Protein AF-I4C766-F1 (afdb_monomer_lite)

InterPro domains:
  IPR003369 Sec-independent protein translocase protein TatA/B/E [PF02416] (2-42)
  IPR006312 Sec-independent protein translocase protein TatA/E [MF_00236] (1-65)
  IPR006312 Sec-independent protein translocase protein TatA/E [TIGR01411] (2-45)

Organism: Desulfomonile tiedjei (strain ATCC 49306 / DSM 6799 / DCB-1) (NCBI:txid706587)

Structure (mmCIF, N/CA/C/O backbone):
data_AF-I4C766-F1
#
_entry.id   AF-I4C766-F1
#
loop_
_atom_site.group_PDB
_atom_site.id
_atom_site.type_symbol
_atom_site.label_atom_id
_atom_site.label_alt_id
_atom_site.label_comp_id
_atom_site.label_asym_id
_atom_site.label_entity_id
_atom_site.label_seq_id
_atom_site.pdbx_PDB_ins_code
_atom_site.Cartn_x
_atom_site.Cartn_y
_atom_site.Cartn_z
_atom_site.occupancy
_atom_site.B_iso_or_equiv
_atom_site.auth_seq_id
_atom_site.auth_comp_id
_atom_site.auth_asym_id
_atom_site.auth_atom_id
_atom_site.pdbx_PDB_model_num
ATOM 1 N N . MET A 1 1 ? 22.045 -9.946 -2.767 1.00 81.25 1 MET A N 1
ATOM 2 C CA . MET A 1 1 ? 20.773 -9.393 -2.253 1.00 81.25 1 MET A CA 1
ATOM 3 C C . MET A 1 1 ? 20.281 -8.417 -3.297 1.00 81.25 1 MET A C 1
ATOM 5 O O . MET A 1 1 ? 21.112 -7.622 -3.720 1.00 81.25 1 MET A O 1
ATOM 9 N N . PRO A 1 2 ? 19.026 -8.504 -3.756 1.00 84.56 2 PRO A N 1
ATOM 10 C CA . PRO A 1 2 ? 18.529 -7.557 -4.738 1.00 84.56 2 PRO A CA 1
ATOM 11 C C . PRO A 1 2 ? 18.565 -6.143 -4.148 1.00 84.56 2 PRO A C 1
ATOM 13 O O . PRO A 1 2 ? 18.120 -5.918 -3.021 1.00 84.56 2 PRO A O 1
ATOM 16 N N . GLY A 1 3 ? 19.158 -5.213 -4.882 1.00 93.25 3 GLY A N 1
ATOM 17 C CA . GLY A 1 3 ? 19.225 -3.809 -4.532 1.00 93.25 3 GLY A CA 1
ATOM 18 C C . GLY A 1 3 ? 17.858 -3.130 -4.654 1.00 93.25 3 GLY A C 1
ATOM 19 O O . GLY A 1 3 ? 16.947 -3.649 -5.308 1.00 93.25 3 GLY A O 1
ATOM 20 N N . PRO A 1 4 ? 17.704 -1.925 -4.075 1.00 94.62 4 PRO A N 1
ATOM 21 C CA . PRO A 1 4 ? 16.459 -1.159 -4.154 1.00 94.62 4 PRO A CA 1
ATOM 22 C C . PRO A 1 4 ? 15.955 -0.971 -5.594 1.00 94.62 4 PRO A C 1
ATOM 24 O O . PRO A 1 4 ? 14.752 -0.980 -5.836 1.00 94.62 4 PRO A O 1
ATOM 27 N N . TRP A 1 5 ? 16.877 -0.860 -6.557 1.00 94.94 5 TRP A N 1
ATOM 28 C CA . TRP A 1 5 ? 16.555 -0.687 -7.974 1.00 94.94 5 TRP A CA 1
ATOM 29 C C . TRP A 1 5 ? 15.899 -1.926 -8.601 1.00 94.94 5 TRP A C 1
ATOM 31 O O . TRP A 1 5 ? 14.935 -1.808 -9.353 1.00 94.94 5 TRP A O 1
ATOM 41 N N . GLU A 1 6 ? 16.370 -3.124 -8.248 1.00 93.81 6 GLU A N 1
ATOM 42 C CA . GLU A 1 6 ? 15.810 -4.391 -8.735 1.00 93.81 6 GLU A CA 1
ATOM 43 C C . GLU A 1 6 ? 14.425 -4.643 -8.126 1.00 93.81 6 GLU A C 1
ATOM 45 O O . GLU A 1 6 ? 13.512 -5.076 -8.827 1.00 93.81 6 GLU A O 1
ATOM 50 N N . LEU A 1 7 ? 14.229 -4.291 -6.848 1.00 94.38 7 LEU A N 1
ATOM 51 C CA . LEU A 1 7 ? 12.920 -4.372 -6.189 1.00 94.38 7 LEU A CA 1
ATOM 52 C C . LEU A 1 7 ? 11.873 -3.469 -6.856 1.00 94.38 7 LEU A C 1
ATOM 54 O O . LEU A 1 7 ? 10.739 -3.902 -7.058 1.00 94.38 7 LEU A O 1
ATOM 58 N N . ILE A 1 8 ? 12.248 -2.243 -7.238 1.00 94.88 8 ILE A N 1
ATOM 59 C CA . ILE A 1 8 ? 11.362 -1.330 -7.978 1.00 94.88 8 ILE A CA 1
ATOM 60 C C . ILE A 1 8 ? 10.984 -1.929 -9.337 1.00 94.88 8 ILE A C 1
ATOM 62 O O . ILE A 1 8 ? 9.817 -1.871 -9.725 1.00 94.88 8 ILE A O 1
ATOM 66 N N . LEU A 1 9 ? 11.940 -2.540 -10.042 1.00 95.19 9 LEU A N 1
ATOM 67 C CA . LEU 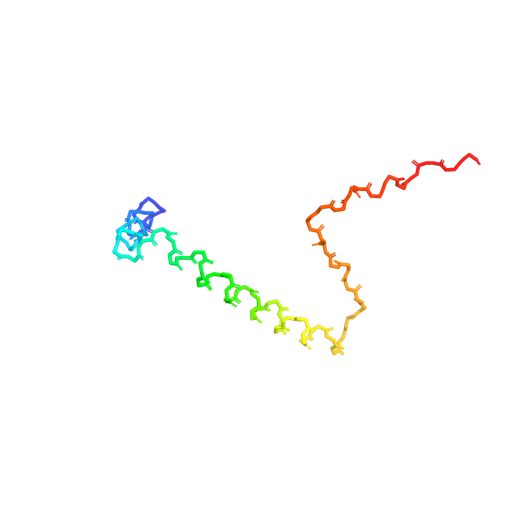A 1 9 ? 11.691 -3.158 -11.346 1.00 95.19 9 LEU A CA 1
ATOM 68 C C . LEU A 1 9 ? 10.710 -4.337 -11.241 1.00 95.19 9 LEU A C 1
ATOM 70 O O . LEU A 1 9 ? 9.769 -4.441 -12.027 1.00 95.19 9 LEU A O 1
ATOM 74 N N . ILE A 1 10 ? 10.890 -5.196 -10.234 1.00 94.19 10 ILE A N 1
ATOM 75 C CA . ILE A 1 10 ? 9.988 -6.321 -9.947 1.00 94.19 10 ILE A CA 1
ATOM 76 C C . ILE A 1 10 ? 8.588 -5.805 -9.603 1.00 94.19 10 ILE A C 1
ATOM 78 O O . ILE A 1 10 ? 7.591 -6.294 -10.137 1.00 94.19 10 ILE A O 1
ATOM 82 N N . PHE A 1 11 ? 8.504 -4.786 -8.747 1.00 93.44 11 PHE A N 1
ATOM 83 C CA . PHE A 1 11 ? 7.236 -4.164 -8.381 1.00 93.44 11 PHE A CA 1
ATOM 84 C C . PHE A 1 11 ? 6.521 -3.563 -9.596 1.00 93.44 11 PHE A C 1
ATOM 86 O O . PHE A 1 11 ? 5.306 -3.702 -9.718 1.00 93.44 11 PHE A O 1
ATOM 93 N N . LEU A 1 12 ? 7.262 -2.961 -10.530 1.00 94.56 12 LEU A N 1
ATOM 94 C CA . LEU A 1 12 ? 6.710 -2.417 -11.768 1.00 94.56 12 LEU A CA 1
ATOM 95 C C . LEU A 1 12 ? 6.109 -3.513 -12.661 1.00 94.56 12 LEU A C 1
ATOM 97 O O . LEU A 1 12 ? 5.017 -3.332 -13.192 1.00 94.56 12 LEU A O 1
ATOM 101 N N . ILE A 1 13 ? 6.766 -4.670 -12.781 1.00 95.12 13 ILE A N 1
ATOM 102 C CA . ILE A 1 13 ? 6.233 -5.819 -13.536 1.00 95.12 13 ILE A CA 1
ATOM 103 C C . ILE A 1 13 ? 4.937 -6.332 -12.897 1.00 95.12 13 ILE A C 1
ATOM 105 O O . ILE A 1 13 ? 3.943 -6.545 -13.591 1.00 95.12 13 ILE A O 1
ATOM 109 N N . ILE A 1 14 ? 4.914 -6.475 -11.570 1.00 93.88 14 ILE A N 1
ATOM 110 C CA . ILE A 1 14 ? 3.705 -6.856 -10.827 1.00 93.88 14 ILE A CA 1
ATOM 111 C C . ILE A 1 14 ? 2.599 -5.815 -11.061 1.00 93.88 14 ILE A C 1
ATOM 113 O O . ILE A 1 14 ? 1.459 -6.174 -11.343 1.00 93.88 14 ILE A O 1
ATOM 117 N N . MET A 1 15 ? 2.930 -4.523 -11.032 1.00 93.00 15 MET A N 1
ATOM 118 C CA . MET A 1 15 ? 1.984 -3.439 -11.301 1.00 93.00 15 MET A CA 1
ATOM 119 C C . MET A 1 15 ? 1.392 -3.503 -12.713 1.00 93.00 15 MET A C 1
ATOM 121 O O . MET A 1 15 ? 0.229 -3.154 -12.888 1.00 93.00 15 MET A O 1
ATOM 125 N N . LEU A 1 16 ? 2.150 -3.945 -13.720 1.00 93.69 16 LEU A N 1
ATOM 126 C CA . LEU A 1 16 ? 1.641 -4.110 -15.085 1.00 93.69 16 LEU A CA 1
ATOM 127 C C . LEU A 1 16 ? 0.652 -5.278 -15.195 1.00 93.69 16 LEU A C 1
ATOM 129 O O . LEU A 1 16 ? -0.357 -5.151 -15.883 1.00 93.69 16 LEU A O 1
ATOM 133 N N . ILE A 1 17 ? 0.906 -6.385 -14.491 1.00 93.94 17 ILE A N 1
ATOM 134 C CA . ILE A 1 17 ? 0.035 -7.572 -14.502 1.00 93.94 17 ILE A CA 1
ATOM 135 C C . ILE A 1 17 ? -1.254 -7.319 -13.711 1.00 93.94 17 ILE A C 1
ATOM 137 O O . ILE A 1 17 ? -2.350 -7.619 -14.179 1.00 93.94 17 ILE A O 1
ATOM 141 N N . PHE A 1 18 ? -1.133 -6.76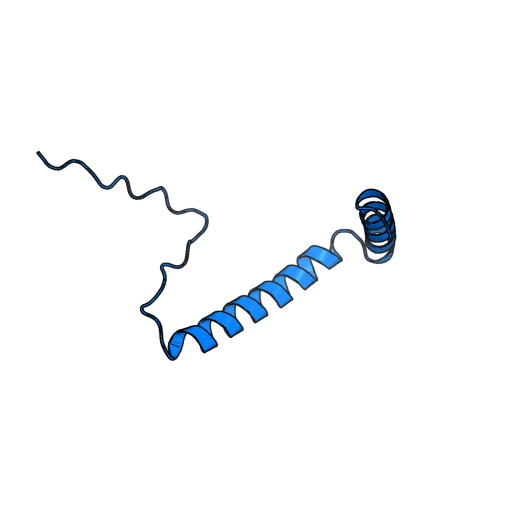7 -12.502 1.00 91.19 18 PHE A N 1
ATOM 142 C CA . PHE A 1 18 ? -2.273 -6.519 -11.616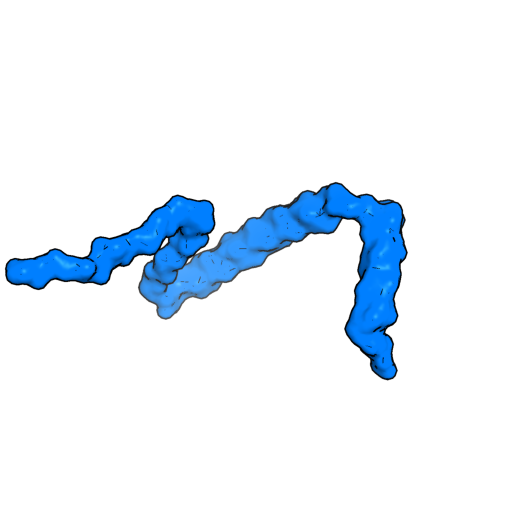 1.00 91.19 18 PHE A CA 1
ATOM 143 C C . PHE A 1 18 ? -2.979 -5.187 -11.911 1.00 91.19 18 PHE A C 1
ATOM 145 O O . PHE A 1 18 ? -4.152 -5.017 -11.580 1.00 91.19 18 PHE A O 1
ATOM 152 N N . GLY A 1 19 ? -2.288 -4.244 -12.548 1.00 87.31 19 GLY A N 1
ATOM 153 C CA . GLY A 1 19 ? -2.757 -2.891 -12.817 1.00 87.31 19 GLY A CA 1
ATOM 154 C C . GLY A 1 19 ? -2.612 -1.947 -11.617 1.00 87.31 19 GLY A C 1
ATOM 155 O O . GLY A 1 19 ? -2.872 -2.307 -10.466 1.00 87.31 19 GLY A O 1
ATOM 156 N N . ALA A 1 20 ? -2.312 -0.674 -11.897 1.00 86.88 20 ALA A N 1
ATOM 157 C CA . ALA A 1 20 ? -2.162 0.376 -10.881 1.00 86.88 20 ALA A CA 1
ATOM 158 C C . ALA A 1 20 ? -3.417 0.630 -10.027 1.00 86.88 20 ALA A C 1
ATOM 160 O O . ALA A 1 20 ? -3.325 1.198 -8.943 1.00 86.88 20 ALA A O 1
ATOM 161 N N . LYS A 1 21 ? -4.592 0.186 -10.489 1.00 86.94 21 LYS A N 1
ATOM 162 C CA . LYS A 1 21 ? -5.872 0.359 -9.791 1.00 86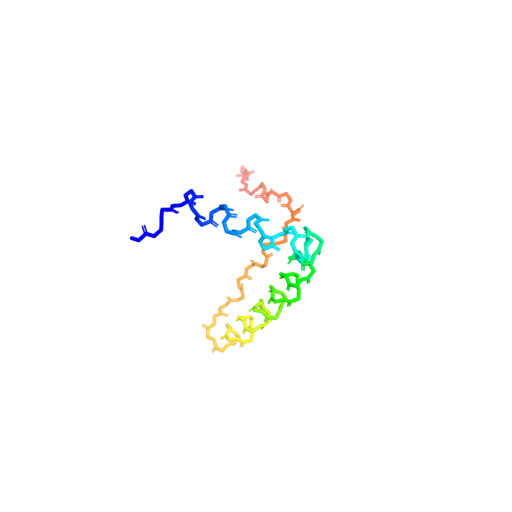.94 21 LYS A CA 1
ATOM 163 C C . LYS A 1 21 ? -6.112 -0.680 -8.687 1.00 86.94 21 LYS A C 1
ATOM 165 O O . LYS A 1 21 ? -6.824 -0.380 -7.734 1.00 86.94 21 LYS A O 1
ATOM 170 N N . ARG A 1 22 ? -5.512 -1.874 -8.775 1.00 87.94 22 ARG A N 1
ATOM 171 C CA . ARG A 1 22 ? -5.744 -2.963 -7.806 1.00 87.94 22 ARG A CA 1
ATOM 172 C C . ARG A 1 22 ? -4.994 -2.772 -6.492 1.00 87.94 22 ARG A C 1
ATOM 174 O O . ARG A 1 22 ? -5.535 -3.072 -5.433 1.00 87.94 22 ARG A O 1
ATOM 181 N N . ILE A 1 23 ? -3.785 -2.217 -6.536 1.00 89.56 23 ILE A N 1
ATOM 182 C CA . ILE A 1 23 ? -2.984 -1.937 -5.334 1.00 89.56 23 ILE A CA 1
ATOM 183 C C . ILE A 1 23 ? -3.690 -0.987 -4.347 1.00 89.56 23 ILE A C 1
ATOM 185 O O . ILE A 1 23 ? -3.811 -1.368 -3.182 1.00 89.56 23 ILE A O 1
ATOM 189 N N . PRO A 1 24 ? -4.201 0.198 -4.745 1.00 86.12 24 PRO A N 1
ATOM 190 C CA . PRO A 1 24 ? -4.887 1.103 -3.820 1.00 86.12 24 PRO A CA 1
ATOM 191 C C . PRO A 1 24 ? -6.222 0.542 -3.313 1.00 86.12 24 PRO A C 1
ATOM 193 O O . PRO A 1 24 ? -6.587 0.797 -2.167 1.00 86.12 24 PRO A O 1
ATOM 196 N N . GLU A 1 25 ? -6.925 -0.255 -4.122 1.00 89.88 25 GLU A N 1
ATOM 197 C CA . GLU A 1 25 ? -8.167 -0.933 -3.728 1.00 89.88 25 GLU A CA 1
ATOM 198 C C . GLU A 1 25 ? -7.917 -1.917 -2.567 1.00 89.88 25 GLU A C 1
ATOM 200 O O . GLU A 1 25 ? -8.599 -1.871 -1.540 1.00 89.88 25 GLU A O 1
ATOM 205 N N . ILE A 1 26 ? -6.867 -2.736 -2.682 1.00 90.12 26 ILE A N 1
ATOM 206 C CA . ILE A 1 26 ? -6.472 -3.719 -1.663 1.00 90.12 26 ILE A CA 1
ATOM 207 C C . ILE A 1 26 ? -5.852 -3.030 -0.437 1.00 90.12 26 ILE A C 1
ATOM 209 O O . ILE A 1 26 ? -6.224 -3.340 0.696 1.00 90.12 26 ILE A O 1
ATOM 213 N N . MET A 1 27 ? -4.961 -2.052 -0.636 1.00 89.50 27 MET A N 1
ATOM 214 C CA . MET A 1 27 ? -4.376 -1.251 0.452 1.00 89.50 27 MET A CA 1
ATOM 215 C C . MET A 1 27 ? -5.442 -0.506 1.258 1.00 89.50 27 MET A C 1
ATOM 217 O O . MET A 1 27 ? -5.333 -0.423 2.479 1.00 89.50 27 MET A O 1
ATOM 221 N N . GLY A 1 28 ? -6.493 0.003 0.611 1.00 92.44 28 GLY A N 1
ATOM 222 C CA . GLY A 1 28 ? -7.611 0.646 1.299 1.00 92.44 28 GLY A CA 1
ATOM 223 C C . GLY A 1 28 ? -8.358 -0.312 2.233 1.00 92.44 28 GLY A C 1
ATOM 224 O O . GLY A 1 28 ? -8.676 0.060 3.364 1.00 92.44 28 GLY A O 1
ATOM 225 N N . GLY A 1 29 ? -8.603 -1.550 1.793 1.00 92.69 29 GLY A N 1
ATOM 226 C CA . GLY A 1 29 ? -9.226 -2.594 2.615 1.00 92.69 29 GLY A CA 1
ATOM 227 C C . GLY A 1 29 ? -8.334 -3.049 3.772 1.00 92.69 29 GLY A C 1
ATOM 228 O O . GLY A 1 29 ? -8.757 -3.037 4.930 1.00 92.69 29 GLY A O 1
ATOM 229 N N . ILE A 1 30 ? -7.073 -3.374 3.476 1.00 93.81 30 ILE A N 1
ATOM 230 C CA . ILE A 1 30 ? -6.086 -3.824 4.468 1.00 93.81 30 ILE A CA 1
ATOM 231 C C . ILE A 1 30 ? -5.794 -2.718 5.490 1.00 93.81 30 ILE A C 1
ATOM 233 O O . ILE A 1 30 ? -5.804 -2.968 6.693 1.00 93.81 30 ILE A O 1
ATOM 237 N N . GLY A 1 31 ? -5.595 -1.478 5.040 1.00 91.06 31 GLY A N 1
ATOM 238 C CA . GLY A 1 31 ? -5.288 -0.339 5.906 1.00 91.06 31 GLY A CA 1
ATOM 239 C C . GLY A 1 31 ? -6.409 -0.029 6.897 1.00 91.06 31 GLY A C 1
ATOM 240 O O . GLY A 1 31 ? -6.141 0.240 8.069 1.00 91.06 31 GLY A O 1
ATOM 241 N N . LYS A 1 32 ? -7.672 -0.135 6.466 1.00 91.31 32 LYS A N 1
ATOM 242 C CA . LYS A 1 32 ? -8.828 -0.024 7.369 1.00 91.31 32 LYS A CA 1
ATOM 243 C C . LYS A 1 32 ? -8.854 -1.165 8.386 1.00 91.31 32 LYS A C 1
ATOM 245 O O . LYS A 1 32 ? -9.019 -0.892 9.571 1.00 91.31 32 LYS A O 1
ATOM 250 N N . GLY A 1 33 ? -8.627 -2.407 7.952 1.00 93.81 33 GLY A N 1
ATOM 251 C CA . GLY A 1 33 ? -8.565 -3.575 8.838 1.00 93.81 33 GLY A CA 1
ATOM 252 C C . GLY A 1 33 ? -7.482 -3.445 9.912 1.00 93.81 33 GLY A C 1
ATOM 253 O O . GLY A 1 33 ? -7.773 -3.580 11.098 1.00 93.81 33 GLY A O 1
ATOM 254 N N . ILE A 1 34 ? -6.259 -3.074 9.518 1.00 92.50 34 ILE A N 1
ATOM 255 C CA . ILE A 1 34 ? -5.136 -2.848 10.441 1.00 92.50 34 ILE A CA 1
ATOM 256 C C . ILE A 1 34 ? -5.437 -1.692 11.404 1.00 92.50 34 ILE A C 1
ATOM 258 O O . ILE A 1 34 ? -5.127 -1.791 12.590 1.00 92.50 34 ILE A O 1
ATOM 262 N N . ARG A 1 35 ? -6.058 -0.598 10.935 1.00 88.62 35 ARG A N 1
ATOM 263 C CA . ARG A 1 35 ? -6.417 0.545 11.793 1.00 88.62 35 ARG A CA 1
ATOM 264 C C . ARG A 1 35 ? -7.455 0.159 12.845 1.00 88.62 35 ARG A C 1
ATOM 266 O O . ARG A 1 35 ? -7.314 0.564 13.995 1.00 88.62 35 ARG A O 1
ATOM 273 N N . THR A 1 36 ? -8.471 -0.614 12.474 1.00 89.12 36 THR A N 1
ATOM 274 C CA . THR A 1 36 ? -9.492 -1.098 13.416 1.00 89.12 36 THR A CA 1
ATOM 275 C C . THR A 1 36 ? -8.909 -2.119 14.388 1.00 89.12 36 THR A C 1
ATOM 277 O O . THR A 1 36 ? -9.195 -2.044 15.578 1.00 89.12 36 THR A O 1
ATOM 280 N N . PHE A 1 37 ? -8.028 -3.005 13.914 1.00 90.12 37 PHE A N 1
ATOM 281 C CA . PHE A 1 37 ? -7.308 -3.956 14.760 1.00 90.12 37 PHE A CA 1
ATOM 282 C C . PHE A 1 37 ? -6.442 -3.238 15.803 1.00 90.12 37 PHE A C 1
ATOM 284 O O . PHE A 1 37 ? -6.562 -3.510 16.991 1.00 90.12 37 PHE A O 1
ATOM 291 N N . LYS A 1 38 ? -5.649 -2.241 15.385 1.00 86.56 38 LYS A N 1
ATOM 292 C CA . LYS A 1 38 ? -4.858 -1.407 16.304 1.00 86.56 38 LYS A CA 1
ATOM 293 C C . LYS A 1 38 ? -5.719 -0.668 17.328 1.00 86.56 38 LYS A C 1
ATOM 295 O O . LYS A 1 38 ? -5.386 -0.691 18.503 1.00 86.56 38 LYS A O 1
ATOM 300 N N . LYS A 1 39 ? -6.834 -0.064 16.904 1.00 85.62 39 LYS A N 1
ATOM 301 C CA . LYS A 1 39 ? -7.775 0.614 17.813 1.00 85.62 39 LYS A CA 1
ATOM 302 C C . LYS A 1 39 ? -8.376 -0.338 18.852 1.00 85.62 39 LYS A C 1
ATOM 304 O O . LYS A 1 39 ? -8.512 0.043 20.009 1.00 85.62 39 LYS A O 1
ATOM 309 N N . GLY A 1 40 ? -8.726 -1.558 18.438 1.00 84.38 40 GLY A N 1
ATOM 310 C CA . GLY A 1 40 ? -9.225 -2.597 19.340 1.00 84.38 40 GLY A CA 1
ATOM 311 C C . GLY A 1 40 ? -8.182 -3.019 20.375 1.00 84.38 40 GLY A C 1
ATOM 312 O O . GLY A 1 40 ? -8.522 -3.159 21.540 1.00 84.38 40 GLY A O 1
ATOM 313 N N . LEU A 1 41 ? -6.912 -3.134 19.971 1.00 84.12 41 LEU A N 1
ATOM 314 C CA . LEU A 1 41 ? -5.805 -3.438 20.884 1.00 84.12 41 LEU A CA 1
ATOM 315 C C . LEU A 1 41 ? -5.430 -2.265 21.811 1.00 84.12 41 LEU A C 1
ATOM 317 O O . LEU A 1 41 ? -5.025 -2.494 22.941 1.00 84.12 41 LEU A O 1
ATOM 321 N N . GLU A 1 42 ? -5.552 -1.013 21.357 1.00 78.06 42 GLU A N 1
ATOM 322 C CA . GLU A 1 42 ? -5.235 0.182 22.164 1.00 78.06 42 GLU A CA 1
ATOM 323 C C . GLU A 1 42 ? -6.295 0.499 23.235 1.00 78.06 42 GLU A C 1
ATOM 325 O O . GLU A 1 42 ? -6.010 1.264 24.154 1.00 78.06 42 GLU A O 1
ATOM 330 N N . THR A 1 43 ? -7.497 -0.081 23.143 1.00 64.56 43 THR A N 1
ATOM 331 C CA . THR A 1 43 ? -8.595 0.163 24.100 1.00 64.56 43 THR A CA 1
ATOM 332 C C . THR A 1 43 ? -8.355 -0.502 25.464 1.00 64.56 43 THR A C 1
ATOM 334 O O . THR A 1 43 ? -8.977 -0.096 26.441 1.00 64.56 43 THR A O 1
ATOM 337 N N . ASP A 1 44 ? -7.426 -1.459 25.557 1.00 62.62 44 ASP A N 1
ATOM 338 C CA . ASP A 1 44 ? -7.140 -2.177 26.805 1.00 62.62 44 ASP A CA 1
ATOM 339 C C . ASP A 1 44 ? -6.166 -1.432 27.744 1.00 62.62 44 ASP A C 1
ATOM 341 O O . ASP A 1 44 ? -6.158 -1.739 28.929 1.00 62.62 44 ASP A O 1
ATOM 345 N N . ASP A 1 45 ? -5.377 -0.442 27.277 1.00 59.06 45 ASP A N 1
ATOM 346 C CA . ASP A 1 45 ? -4.327 0.159 28.138 1.00 59.06 45 ASP A CA 1
ATOM 347 C C . ASP A 1 45 ? -3.868 1.608 27.810 1.00 59.06 45 ASP A C 1
ATOM 349 O O . ASP A 1 45 ? -2.863 2.069 28.349 1.00 59.06 45 ASP A O 1
ATOM 353 N N . ALA A 1 46 ? -4.543 2.387 26.947 1.00 57.88 46 ALA A N 1
ATOM 354 C CA . ALA A 1 46 ? -4.063 3.741 26.598 1.00 57.88 46 ALA A CA 1
ATOM 355 C C . ALA A 1 46 ? -5.147 4.841 26.601 1.00 57.88 46 ALA A C 1
ATOM 357 O O . ALA A 1 46 ? -6.236 4.637 26.059 1.00 57.88 46 ALA A O 1
ATOM 358 N N . PRO A 1 47 ? -4.857 6.057 27.126 1.00 58.03 47 PRO A N 1
ATOM 359 C CA . PRO A 1 47 ? -5.742 7.205 26.953 1.00 58.03 47 PRO A CA 1
ATOM 360 C C . PRO A 1 47 ? -5.900 7.527 25.455 1.00 58.03 47 PRO A C 1
ATOM 362 O O . PRO A 1 47 ? -4.956 7.344 24.678 1.00 58.03 47 PRO A O 1
ATOM 365 N N . PRO A 1 48 ? -7.084 8.000 25.025 1.00 58.81 48 PRO A N 1
ATOM 366 C CA . PRO A 1 48 ? -7.441 8.090 23.616 1.00 58.81 48 PRO A CA 1
ATOM 367 C C . PRO A 1 48 ? -6.470 9.007 22.868 1.00 58.81 48 PRO A C 1
ATOM 369 O O . PRO A 1 48 ? -6.449 10.220 23.076 1.00 58.81 48 PRO A O 1
ATOM 372 N N . LYS A 1 49 ? -5.655 8.430 21.977 1.00 61.16 49 LYS A N 1
ATOM 373 C CA . LYS A 1 49 ? -4.779 9.216 21.103 1.00 61.16 49 LYS A CA 1
ATOM 374 C C . LYS A 1 49 ? -5.642 9.996 20.105 1.00 61.16 49 LYS A C 1
ATOM 376 O O . LYS A 1 49 ? -6.499 9.383 19.456 1.00 61.16 49 LYS A O 1
ATOM 381 N N . PRO A 1 50 ? -5.418 11.316 19.945 1.00 57.22 50 PRO A N 1
ATOM 382 C CA . PRO A 1 50 ? -6.106 12.121 18.947 1.00 57.22 50 PRO A CA 1
ATOM 383 C C . PRO A 1 50 ? -5.961 11.467 17.577 1.00 57.22 50 PRO A C 1
ATOM 385 O O . PRO A 1 50 ? -4.857 11.277 17.063 1.00 57.22 50 PRO A O 1
ATOM 388 N N . GLN A 1 51 ? -7.090 11.071 16.997 1.00 57.31 51 GLN A N 1
ATOM 389 C CA . GLN A 1 51 ? -7.124 10.628 15.617 1.00 57.31 51 GLN A CA 1
ATOM 390 C C . GLN A 1 51 ? -6.748 11.843 14.774 1.00 57.31 51 GLN A C 1
ATOM 392 O O . GLN A 1 51 ? -7.519 12.792 14.698 1.00 57.31 51 GLN A O 1
ATOM 397 N N . VAL A 1 52 ? -5.552 11.831 14.186 1.00 61.09 52 VAL A N 1
ATOM 398 C CA . VAL A 1 52 ? -5.153 12.839 13.203 1.00 61.09 52 VAL A CA 1
ATOM 399 C C . VAL A 1 52 ? -6.077 12.664 11.999 1.00 61.09 52 VAL A C 1
ATOM 401 O O . VAL A 1 52 ? -5.892 11.769 11.172 1.00 61.09 52 VAL A O 1
ATOM 404 N N . GLU A 1 53 ? -7.144 13.456 11.967 1.00 59.38 53 GLU A N 1
ATOM 405 C CA . GLU A 1 53 ? -7.936 13.703 10.773 1.00 59.38 53 GLU A CA 1
ATOM 406 C C . GLU A 1 53 ? -7.045 14.494 9.805 1.00 59.38 53 GLU A C 1
ATOM 408 O O . GLU A 1 53 ? -6.578 15.581 10.158 1.00 59.38 53 GLU A O 1
ATOM 413 N N . PRO A 1 54 ? -6.735 13.965 8.607 1.00 56.00 54 PRO A N 1
ATOM 414 C CA . PRO A 1 54 ? -6.015 14.734 7.607 1.00 56.00 54 PRO A CA 1
ATOM 415 C C . PRO A 1 54 ? -6.971 15.818 7.099 1.00 56.00 54 PRO A C 1
ATOM 417 O O . PRO A 1 54 ? -7.840 15.538 6.277 1.00 56.00 54 PRO A O 1
ATOM 420 N N . GLY A 1 55 ? -6.851 17.032 7.638 1.00 57.12 55 GLY A N 1
ATOM 421 C CA . GLY A 1 55 ? -7.660 18.176 7.209 1.00 57.12 55 GLY A CA 1
ATOM 422 C C . GLY A 1 55 ? -7.975 19.224 8.274 1.00 57.12 55 GLY A C 1
ATOM 423 O O . GLY A 1 55 ? -8.443 20.299 7.914 1.00 57.12 55 GLY A O 1
ATOM 424 N N . SER A 1 56 ? -7.709 18.970 9.554 1.00 54.03 56 SER A N 1
ATOM 425 C CA . SER A 1 56 ? -7.934 19.979 10.596 1.00 54.03 56 SER A CA 1
ATOM 426 C C . SER A 1 56 ? -6.755 20.964 10.621 1.00 54.03 56 SER A C 1
ATOM 428 O O . SER A 1 56 ? -5.617 20.510 10.782 1.00 54.03 56 SER A O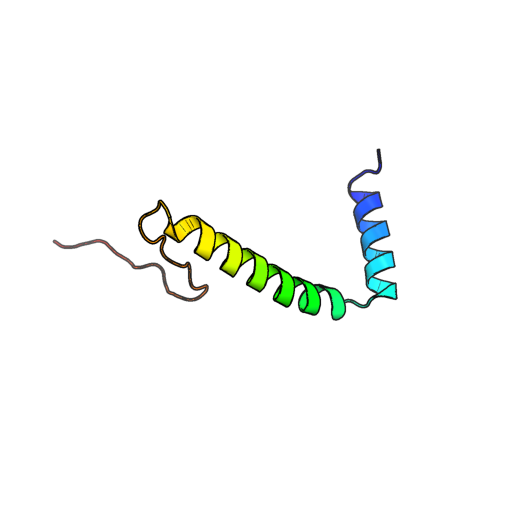 1
ATOM 430 N N . PRO A 1 57 ? -6.977 22.286 10.448 1.00 63.75 57 PRO A N 1
ATOM 431 C CA . PRO A 1 57 ? -5.924 23.289 10.592 1.00 63.75 57 PRO A CA 1
ATOM 432 C C . PRO A 1 57 ? -5.201 23.109 11.933 1.00 63.75 57 PRO A C 1
ATOM 434 O O . PRO A 1 57 ? -5.857 22.732 12.914 1.00 63.75 57 PRO A O 1
ATOM 437 N N . PRO A 1 58 ? -3.879 23.363 12.003 1.00 67.31 58 PRO A N 1
ATOM 438 C CA . PRO A 1 58 ? -3.166 23.359 13.269 1.00 67.31 58 PRO A CA 1
ATOM 439 C C . PRO A 1 58 ? -3.929 24.265 14.224 1.00 67.31 58 PRO A C 1
ATOM 441 O O . PRO A 1 58 ? -4.230 25.409 13.892 1.00 67.31 58 PRO A O 1
ATOM 444 N N . VAL A 1 59 ? -4.306 23.725 15.380 1.00 65.75 59 VAL A N 1
ATOM 445 C CA . VAL A 1 59 ? -4.856 24.525 16.464 1.00 65.75 59 VAL A CA 1
ATOM 446 C C . VAL A 1 59 ? -3.765 25.527 16.830 1.00 65.75 59 VAL A C 1
ATOM 448 O O . VAL A 1 59 ? -2.818 25.181 17.535 1.00 65.75 59 VAL A O 1
ATOM 451 N N . GLU A 1 60 ? -3.894 26.737 16.287 1.00 66.81 60 GLU A N 1
ATOM 452 C CA . GLU A 1 60 ? -3.161 27.959 16.611 1.00 66.81 60 GLU A CA 1
ATOM 453 C C . GLU A 1 60 ? -3.467 28.300 18.077 1.00 66.81 60 GLU A C 1
ATOM 455 O O . GLU A 1 60 ? -4.293 29.141 18.420 1.00 66.81 60 GLU A O 1
ATOM 460 N N . ARG A 1 61 ? -2.894 27.504 18.976 1.00 68.94 61 ARG A N 1
ATOM 461 C CA . ARG A 1 61 ? -2.957 27.669 20.420 1.00 68.94 61 ARG A CA 1
ATOM 462 C C . ARG A 1 61 ? -1.698 28.408 20.818 1.00 68.94 61 ARG A C 1
ATOM 464 O O . ARG A 1 61 ? -0.683 27.739 20.944 1.00 68.94 61 ARG A O 1
ATOM 471 N N . ILE A 1 62 ? -1.837 29.718 21.030 1.00 63.91 62 ILE A N 1
ATOM 472 C CA . ILE A 1 62 ? -1.101 30.666 21.903 1.00 63.91 62 ILE A CA 1
ATOM 473 C C . ILE A 1 62 ? -1.031 32.011 21.160 1.00 63.91 62 ILE A C 1
ATOM 475 O O . ILE A 1 62 ? -0.531 32.055 20.051 1.00 63.91 62 ILE A O 1
ATOM 479 N N . GLU A 1 63 ? -1.614 33.108 21.644 1.00 57.16 63 GLU A N 1
ATOM 480 C CA . GLU A 1 63 ? -1.276 33.761 22.914 1.00 57.16 63 GLU A CA 1
ATOM 481 C C . GLU A 1 63 ? -2.491 34.404 23.623 1.00 57.16 63 GLU A C 1
ATOM 483 O O . GLU A 1 63 ? -3.218 35.192 23.016 1.00 57.16 63 GLU A O 1
ATOM 488 N N . PRO A 1 64 ? -2.696 34.154 24.928 1.00 71.75 64 PRO A N 1
ATOM 489 C CA . PRO A 1 64 ? -3.410 35.072 25.810 1.00 71.75 64 PRO A CA 1
ATOM 490 C C . PRO A 1 64 ? -2.434 36.069 26.468 1.00 71.75 64 PRO A C 1
ATOM 492 O O . PRO A 1 64 ? -1.414 35.663 27.024 1.00 71.75 64 PRO A O 1
ATOM 495 N N . LYS A 1 65 ? -2.773 37.362 26.397 1.00 55.47 65 LYS A N 1
ATOM 496 C CA . LYS A 1 65 ? -2.162 38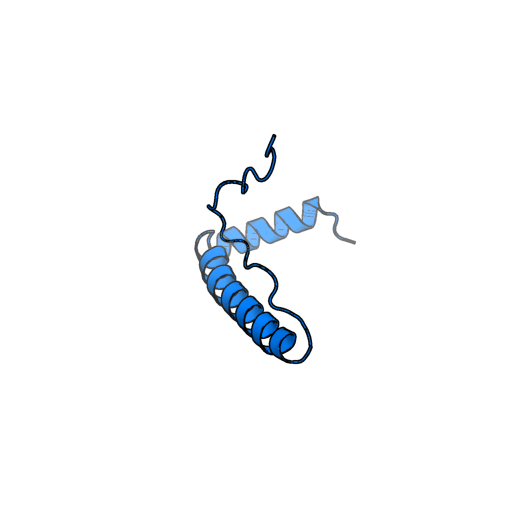.464 27.161 1.00 55.47 65 LYS A CA 1
ATOM 497 C C . LYS A 1 65 ? -2.688 38.496 28.595 1.00 55.47 65 LYS A C 1
ATOM 499 O O . LYS A 1 65 ? -3.893 38.207 28.768 1.00 55.47 65 LYS A O 1
#

Radius of gyration: 19.77 Å; chains: 1; bounding box: 30×48×43 Å

Foldseek 3Di:
DDDPVVVVVVVVVVCVVCPPVVVVVVCVVVVVVVVVVVVVVCVVDDDDDPDPDVPDPPPPDDDDD

Secondary structure (DSSP, 8-state):
---HHHHHHHHHHHHHHH-TTHHHHHHHHHHHHHHHHHHHHHTTT--------TTPPP-------

Sequence (65 aa):
MPGPWELILIFLIIMLIFGAKRIPEIMGGIGKGIRTFKKGLETDDAPPKPQVEPGSPPVERIEPK

pLDDT: mean 80.05, std 14.68, range [54.03, 95.19]